Protein AF-A0A662HIX4-F1 (afdb_monomer)

pLDDT: mean 90.44, std 9.07, range [55.31, 98.0]

Structure (mmCIF, N/CA/C/O backbone):
data_AF-A0A662HIX4-F1
#
_entry.id   AF-A0A662HIX4-F1
#
loop_
_atom_site.group_PDB
_atom_site.id
_atom_site.type_symbol
_atom_site.label_atom_id
_atom_site.label_alt_id
_atom_site.label_comp_id
_atom_site.label_asym_id
_atom_site.label_entity_id
_atom_site.label_seq_id
_atom_site.pdbx_PDB_ins_code
_atom_site.Cartn_x
_atom_site.Cartn_y
_atom_site.Cartn_z
_atom_site.occupancy
_atom_site.B_iso_or_equiv
_atom_site.auth_seq_id
_atom_site.auth_comp_id
_atom_site.auth_asym_id
_atom_site.auth_atom_id
_atom_site.pdbx_PDB_model_num
ATOM 1 N N . MET A 1 1 ? 12.449 20.680 -3.182 1.00 55.31 1 MET A N 1
ATOM 2 C CA . MET A 1 1 ? 11.489 19.599 -3.503 1.00 55.31 1 MET A CA 1
ATOM 3 C C . MET A 1 1 ? 11.935 18.354 -2.744 1.00 55.31 1 MET A C 1
ATOM 5 O O . MET A 1 1 ? 13.122 18.072 -2.771 1.00 55.31 1 MET A O 1
ATOM 9 N N . GLY A 1 2 ? 11.055 17.697 -1.982 1.00 75.56 2 GLY A N 1
ATOM 10 C CA . GLY A 1 2 ? 11.418 16.530 -1.155 1.00 75.56 2 GLY A CA 1
ATOM 11 C C . GLY A 1 2 ? 11.200 15.188 -1.867 1.00 75.56 2 GLY A C 1
ATOM 12 O O . GLY A 1 2 ? 10.543 15.155 -2.905 1.00 75.56 2 GLY A O 1
ATOM 13 N N . PHE A 1 3 ? 11.687 14.090 -1.272 1.00 73.81 3 PHE A N 1
ATOM 14 C CA . PHE A 1 3 ? 11.625 12.711 -1.800 1.00 73.81 3 PHE A CA 1
ATOM 15 C C . PHE A 1 3 ? 10.237 12.314 -2.339 1.00 73.81 3 PHE A C 1
ATOM 17 O O . PHE A 1 3 ? 10.095 11.925 -3.496 1.00 73.81 3 PHE A O 1
ATOM 24 N N . LYS A 1 4 ? 9.183 12.548 -1.546 1.00 71.38 4 LYS A N 1
ATOM 25 C CA . LYS A 1 4 ? 7.787 12.304 -1.948 1.00 71.38 4 LYS A CA 1
ATOM 26 C C . LYS A 1 4 ? 7.373 13.076 -3.208 1.00 71.38 4 LYS A C 1
ATOM 28 O O . LYS A 1 4 ? 6.657 12.551 -4.052 1.00 71.38 4 LYS A O 1
ATOM 33 N N . GLY A 1 5 ? 7.803 14.332 -3.328 1.00 71.69 5 GLY A N 1
ATOM 34 C CA . GLY A 1 5 ? 7.459 15.181 -4.470 1.00 71.69 5 GLY A CA 1
ATOM 35 C C . GLY A 1 5 ? 8.040 14.650 -5.778 1.00 71.69 5 GLY A C 1
ATOM 36 O O . GLY A 1 5 ? 7.353 14.666 -6.792 1.00 71.69 5 GLY A O 1
ATOM 37 N N . VAL A 1 6 ? 9.265 14.120 -5.731 1.00 74.62 6 VAL A N 1
ATOM 38 C CA . VAL A 1 6 ? 9.921 13.500 -6.890 1.00 74.62 6 VAL A CA 1
ATOM 39 C C . VAL A 1 6 ? 9.189 12.224 -7.307 1.00 74.62 6 VAL A C 1
ATOM 41 O O . VAL A 1 6 ? 8.868 12.073 -8.479 1.00 74.62 6 VAL A O 1
ATOM 44 N N . HIS A 1 7 ? 8.846 11.349 -6.357 1.00 75.00 7 HIS A N 1
ATOM 45 C CA . HIS A 1 7 ? 8.122 10.105 -6.653 1.00 75.00 7 HIS A CA 1
ATOM 46 C C . HIS A 1 7 ? 6.725 10.355 -7.228 1.00 75.00 7 HIS A C 1
ATOM 48 O O . HIS A 1 7 ? 6.336 9.674 -8.170 1.00 75.00 7 HIS A O 1
ATOM 54 N N . ASN A 1 8 ? 5.997 11.351 -6.710 1.00 73.81 8 ASN A N 1
ATOM 55 C CA . ASN A 1 8 ? 4.708 11.754 -7.278 1.00 73.81 8 ASN A CA 1
ATOM 56 C C . ASN A 1 8 ? 4.854 12.149 -8.749 1.00 73.81 8 ASN A C 1
ATOM 58 O O . ASN A 1 8 ? 4.129 11.641 -9.592 1.00 73.81 8 ASN A O 1
ATOM 62 N N . ILE A 1 9 ? 5.816 13.025 -9.051 1.00 77.12 9 ILE A N 1
ATOM 63 C CA . ILE A 1 9 ? 6.052 13.500 -10.415 1.00 77.12 9 ILE A CA 1
ATOM 64 C C . ILE A 1 9 ? 6.416 12.330 -11.330 1.00 77.12 9 ILE A C 1
ATOM 66 O O . ILE A 1 9 ? 5.808 12.171 -12.381 1.00 77.12 9 ILE A O 1
ATOM 70 N N . LEU A 1 10 ? 7.370 11.491 -10.921 1.00 74.75 10 LEU A N 1
ATOM 71 C CA . LEU A 1 10 ? 7.814 10.350 -11.721 1.00 74.75 10 LEU A CA 1
ATOM 72 C C . LEU A 1 10 ? 6.666 9.368 -11.996 1.00 74.75 10 LEU A C 1
ATOM 74 O O . LEU A 1 10 ? 6.421 9.034 -13.154 1.00 74.75 10 LEU A O 1
ATOM 78 N N . ARG A 1 11 ? 5.901 8.977 -10.972 1.00 84.12 11 ARG A N 1
ATOM 79 C CA . ARG A 1 11 ? 4.722 8.117 -11.144 1.00 84.12 11 ARG A CA 1
ATOM 80 C C . ARG A 1 11 ? 3.704 8.748 -12.097 1.00 84.12 11 ARG A C 1
ATOM 82 O O . ARG A 1 11 ? 3.209 8.069 -12.990 1.00 84.12 11 ARG A O 1
ATOM 89 N N . ASP A 1 12 ? 3.411 10.037 -11.934 1.00 81.50 12 ASP A N 1
ATOM 90 C CA . ASP A 1 12 ? 2.420 10.745 -12.752 1.00 81.50 12 ASP A CA 1
ATOM 91 C C . ASP A 1 12 ? 2.877 10.901 -14.222 1.00 81.50 12 ASP A C 1
ATOM 93 O O . ASP A 1 12 ? 2.038 10.996 -15.116 1.00 81.50 12 ASP A O 1
ATOM 97 N N . PHE A 1 13 ? 4.188 10.850 -14.493 1.00 84.56 13 PHE A N 1
ATOM 98 C CA . PHE A 1 13 ? 4.771 10.771 -15.842 1.00 84.56 13 PHE A CA 1
ATOM 99 C C . PHE A 1 13 ? 4.896 9.337 -16.397 1.00 84.56 13 PHE A C 1
ATOM 101 O O . PHE A 1 13 ? 5.376 9.164 -17.517 1.00 84.56 13 PHE A O 1
ATOM 108 N N . GLY A 1 14 ? 4.458 8.315 -15.655 1.00 80.81 14 GLY A N 1
ATOM 109 C CA . GLY A 1 14 ? 4.439 6.920 -16.107 1.00 80.81 14 GLY A CA 1
ATOM 110 C C . GLY A 1 14 ? 5.594 6.044 -15.612 1.00 80.81 14 GLY A C 1
ATOM 111 O O . GLY A 1 14 ? 5.685 4.886 -16.017 1.00 80.81 14 GLY A O 1
ATOM 112 N N . TYR A 1 15 ? 6.454 6.543 -14.720 1.00 86.25 15 TYR A N 1
ATOM 113 C CA . TYR A 1 15 ? 7.474 5.732 -14.037 1.00 86.25 15 TYR A CA 1
ATOM 114 C C . TYR A 1 15 ? 6.836 4.972 -12.867 1.00 86.25 15 TYR A C 1
ATOM 116 O O . TYR A 1 15 ? 6.935 5.360 -11.701 1.00 86.25 15 TYR A O 1
ATOM 124 N N . PHE A 1 16 ? 6.083 3.921 -13.196 1.00 88.19 16 PHE A N 1
ATOM 125 C CA . PHE A 1 16 ? 5.252 3.186 -12.237 1.00 88.19 16 PHE A CA 1
ATOM 126 C C . PHE A 1 16 ? 6.021 2.234 -11.312 1.00 88.19 16 PHE A C 1
ATOM 128 O O . PHE A 1 16 ? 5.431 1.672 -10.392 1.00 88.19 16 PHE A O 1
ATOM 135 N N . ASP A 1 17 ? 7.328 2.089 -11.495 1.00 86.69 17 ASP A N 1
ATOM 136 C CA . ASP A 1 17 ? 8.241 1.447 -10.544 1.00 86.69 17 ASP A CA 1
ATOM 137 C C . ASP A 1 17 ? 8.466 2.298 -9.274 1.00 86.69 17 ASP A C 1
ATOM 139 O O . ASP A 1 17 ? 8.927 1.804 -8.233 1.00 86.69 17 ASP A O 1
ATOM 143 N N . MET A 1 18 ? 8.080 3.577 -9.335 1.00 85.56 18 MET A N 1
ATOM 144 C CA . MET A 1 18 ? 8.142 4.534 -8.237 1.00 85.56 18 MET A CA 1
ATOM 145 C C . MET A 1 18 ? 6.798 4.627 -7.507 1.00 85.56 18 MET A C 1
ATOM 147 O O . MET A 1 18 ? 5.766 4.909 -8.110 1.00 85.56 18 MET A O 1
ATOM 151 N N . ALA A 1 19 ? 6.819 4.464 -6.180 1.00 87.94 19 ALA A N 1
ATOM 152 C CA . ALA A 1 19 ? 5.642 4.619 -5.322 1.00 87.94 19 ALA A CA 1
ATOM 153 C C . ALA A 1 19 ? 5.899 5.646 -4.195 1.00 87.94 19 ALA A C 1
ATOM 155 O O . ALA A 1 19 ? 6.861 5.493 -3.432 1.00 87.94 19 ALA A O 1
ATOM 156 N N . PRO A 1 20 ? 5.105 6.726 -4.099 1.00 84.81 20 PRO A N 1
ATOM 157 C CA . PRO A 1 20 ? 5.200 7.729 -3.040 1.00 84.81 20 PRO A CA 1
ATOM 158 C C . PRO A 1 20 ? 4.443 7.317 -1.766 1.00 84.81 20 PRO A C 1
ATOM 160 O O . PRO A 1 20 ? 3.309 7.722 -1.548 1.00 84.81 20 PRO A O 1
ATOM 163 N N . ILE A 1 21 ? 5.111 6.625 -0.845 1.00 89.19 21 ILE A N 1
ATOM 164 C CA . ILE A 1 21 ? 4.495 6.255 0.438 1.00 89.19 21 ILE A CA 1
ATOM 165 C C . ILE A 1 21 ? 4.203 7.488 1.314 1.00 89.19 21 ILE A C 1
ATOM 167 O O . ILE A 1 21 ? 5.113 8.237 1.690 1.00 89.19 21 ILE A O 1
ATOM 171 N N . ASP A 1 22 ? 2.944 7.658 1.721 1.00 88.25 22 ASP A N 1
ATOM 172 C CA . ASP A 1 22 ? 2.513 8.626 2.724 1.00 88.25 22 ASP A CA 1
ATOM 173 C C . ASP A 1 22 ? 1.660 8.010 3.852 1.00 88.25 22 ASP A C 1
ATOM 175 O O . ASP A 1 22 ? 1.673 6.804 4.097 1.00 88.25 22 ASP A O 1
ATOM 179 N N . ILE A 1 23 ? 1.000 8.849 4.655 1.00 92.75 23 ILE A N 1
ATOM 180 C CA . ILE A 1 23 ? 0.173 8.395 5.777 1.00 92.75 23 ILE A CA 1
ATOM 181 C C . ILE A 1 23 ? -0.997 7.497 5.339 1.00 92.75 23 ILE A C 1
ATOM 183 O O . ILE A 1 23 ? -1.410 6.630 6.112 1.00 92.75 23 ILE A O 1
ATOM 187 N N . HIS A 1 24 ? -1.532 7.696 4.136 1.00 93.94 24 HIS A N 1
ATOM 188 C CA . HIS A 1 24 ? -2.607 6.903 3.554 1.00 93.94 24 HIS A CA 1
ATOM 189 C C . HIS A 1 24 ? -2.126 5.478 3.279 1.00 93.94 24 HIS A C 1
ATOM 191 O O . HIS A 1 24 ? -2.711 4.526 3.801 1.00 93.94 24 HIS A O 1
ATOM 197 N N . GLU A 1 25 ? -1.012 5.334 2.565 1.00 94.88 25 GLU A N 1
ATOM 198 C CA . GLU A 1 25 ? -0.441 4.040 2.196 1.00 94.88 25 GLU A CA 1
ATOM 199 C C . GLU A 1 25 ? 0.064 3.306 3.431 1.00 94.88 25 GLU A C 1
ATOM 201 O O . GLU A 1 25 ? -0.275 2.143 3.634 1.00 94.88 25 GLU A O 1
ATOM 206 N N . ARG A 1 26 ? 0.786 3.992 4.328 1.00 95.69 26 ARG A N 1
ATOM 207 C CA . ARG A 1 26 ? 1.261 3.391 5.587 1.00 95.69 26 ARG A CA 1
ATOM 208 C C . ARG A 1 26 ? 0.116 2.795 6.394 1.00 95.69 26 ARG A C 1
ATOM 210 O O . ARG A 1 26 ? 0.206 1.662 6.860 1.00 95.69 26 ARG A O 1
ATOM 217 N N . ARG A 1 27 ? -0.978 3.545 6.542 1.00 95.69 27 ARG A N 1
ATOM 218 C CA . ARG A 1 27 ? -2.161 3.087 7.274 1.00 95.69 27 ARG A CA 1
ATOM 219 C C . ARG A 1 27 ? -2.822 1.904 6.580 1.00 95.69 27 ARG A C 1
ATOM 221 O O . ARG A 1 27 ? -3.181 0.947 7.261 1.00 95.69 27 ARG A O 1
ATOM 228 N N . PHE A 1 28 ? -2.991 1.970 5.263 1.00 97.12 28 PHE A N 1
ATOM 229 C CA . PHE A 1 28 ? -3.590 0.890 4.489 1.00 97.12 28 PHE A CA 1
ATOM 230 C C . PHE A 1 28 ? -2.769 -0.398 4.605 1.00 97.12 28 PHE A C 1
ATOM 232 O O . PHE A 1 28 ? -3.310 -1.431 4.996 1.00 97.12 28 PHE A O 1
ATOM 239 N N . LEU A 1 29 ? -1.462 -0.323 4.341 1.00 97.31 29 LEU A N 1
ATOM 240 C CA . LEU A 1 29 ? -0.548 -1.466 4.376 1.00 97.31 29 LEU A CA 1
ATOM 241 C C . LEU A 1 29 ? -0.479 -2.089 5.773 1.00 97.31 29 LEU A C 1
ATOM 243 O O . LEU A 1 29 ? -0.459 -3.310 5.904 1.00 97.31 29 LEU A O 1
ATOM 247 N N . PHE A 1 30 ? -0.484 -1.267 6.824 1.00 95.81 30 PHE A N 1
ATOM 248 C CA . PHE A 1 30 ? -0.475 -1.771 8.195 1.00 95.81 30 PHE A CA 1
ATOM 249 C C . PHE A 1 30 ? -1.802 -2.437 8.574 1.00 95.81 30 PHE A C 1
ATOM 251 O O . PHE A 1 30 ? -1.804 -3.552 9.084 1.00 95.81 30 PHE A O 1
ATOM 258 N N . ARG A 1 31 ? -2.943 -1.793 8.286 1.00 96.75 31 ARG A N 1
ATOM 259 C CA . ARG A 1 31 ? -4.272 -2.324 8.640 1.00 96.75 31 ARG A CA 1
ATOM 260 C C . ARG A 1 31 ? -4.611 -3.619 7.914 1.00 96.75 31 ARG A C 1
ATOM 262 O O . ARG A 1 31 ? -5.194 -4.515 8.511 1.00 96.75 31 ARG A O 1
ATOM 269 N N . THR A 1 32 ? -4.270 -3.705 6.635 1.00 97.12 32 THR A N 1
ATOM 270 C CA . THR A 1 32 ? -4.536 -4.902 5.825 1.00 97.12 32 THR A CA 1
ATOM 271 C C . THR A 1 32 ? -3.605 -6.061 6.167 1.00 97.12 32 THR A C 1
ATOM 273 O O . THR A 1 32 ? -3.905 -7.190 5.810 1.00 97.12 32 THR A O 1
ATOM 276 N N . GLY A 1 33 ? -2.499 -5.809 6.874 1.00 96.50 33 GLY A N 1
ATOM 277 C CA . GLY A 1 33 ? -1.490 -6.822 7.175 1.00 96.50 33 GLY A CA 1
ATOM 278 C C . GLY A 1 33 ? -0.403 -6.960 6.114 1.00 96.50 33 GLY A C 1
ATOM 279 O O . GLY A 1 33 ? 0.563 -7.687 6.335 1.00 96.50 33 GLY A O 1
ATOM 280 N N . ILE A 1 34 ? -0.495 -6.226 5.001 1.00 97.25 34 ILE A N 1
ATOM 281 C CA . ILE A 1 34 ? 0.516 -6.243 3.937 1.00 97.25 34 ILE A CA 1
ATOM 282 C C . ILE A 1 34 ? 1.895 -5.872 4.499 1.00 97.25 34 ILE A C 1
ATOM 284 O O . ILE A 1 34 ? 2.883 -6.555 4.245 1.00 97.25 34 ILE A O 1
ATOM 288 N N . ALA A 1 35 ? 1.959 -4.832 5.331 1.00 97.06 35 ALA A N 1
ATOM 289 C CA . ALA A 1 35 ? 3.199 -4.397 5.968 1.00 97.06 35 ALA A CA 1
ATOM 290 C C . ALA A 1 35 ? 3.819 -5.485 6.866 1.00 97.06 35 ALA A C 1
ATOM 292 O O . ALA A 1 35 ? 5.037 -5.594 6.940 1.00 97.06 35 ALA A O 1
ATOM 293 N N . LEU A 1 36 ? 2.986 -6.292 7.533 1.00 94.00 36 LEU A N 1
ATOM 294 C CA . LEU A 1 36 ? 3.434 -7.367 8.424 1.00 94.00 36 LEU A CA 1
ATOM 295 C C . LEU A 1 36 ? 3.913 -8.597 7.647 1.00 94.00 36 LEU A C 1
ATOM 297 O O . LEU A 1 36 ? 4.876 -9.236 8.055 1.00 94.00 36 LEU A O 1
ATOM 301 N N . ARG A 1 37 ? 3.234 -8.933 6.546 1.00 96.31 37 ARG A N 1
ATOM 302 C CA . ARG A 1 37 ? 3.515 -10.137 5.756 1.00 96.31 37 ARG A CA 1
ATOM 303 C C . ARG A 1 37 ? 4.666 -9.954 4.769 1.00 96.31 37 ARG A C 1
ATOM 305 O O . ARG A 1 37 ? 5.481 -10.855 4.633 1.00 96.31 37 ARG A O 1
ATOM 312 N N . TYR A 1 38 ? 4.718 -8.809 4.093 1.00 97.62 38 TYR A N 1
ATOM 313 C CA . TYR A 1 38 ? 5.646 -8.563 2.982 1.00 97.62 38 TYR A CA 1
ATOM 314 C C . TYR A 1 38 ? 6.769 -7.583 3.342 1.00 97.62 38 TYR A C 1
ATOM 316 O O . TYR A 1 38 ? 7.670 -7.344 2.534 1.00 97.62 38 TYR A O 1
ATOM 324 N N . GLY A 1 39 ? 6.723 -6.990 4.540 1.00 96.38 39 GLY A N 1
ATOM 325 C CA . GLY A 1 39 ? 7.780 -6.118 5.039 1.00 96.38 39 GLY A CA 1
ATOM 326 C C . GLY A 1 39 ? 9.094 -6.870 5.282 1.00 96.38 39 GLY A C 1
ATOM 327 O O . GLY A 1 39 ? 9.087 -8.063 5.589 1.00 96.38 39 GLY A O 1
ATOM 328 N N . PRO A 1 40 ? 10.247 -6.192 5.155 1.00 94.81 40 PRO A N 1
ATOM 329 C CA . PRO A 1 40 ? 11.542 -6.807 5.416 1.00 94.81 40 PRO A CA 1
ATOM 330 C C . PRO A 1 40 ? 11.664 -7.217 6.891 1.00 94.81 40 PRO A C 1
ATOM 332 O O . PRO A 1 40 ? 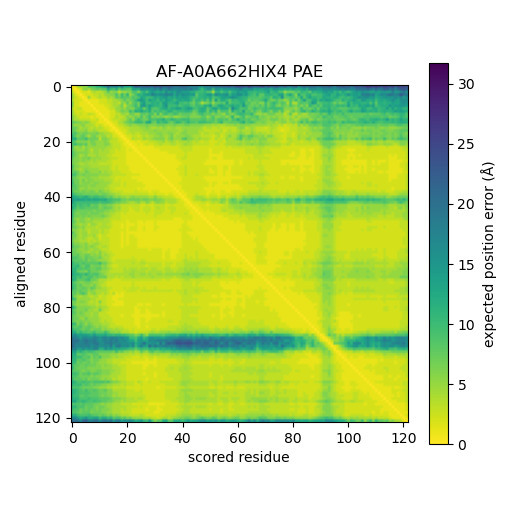11.392 -6.419 7.788 1.00 94.81 40 PRO A O 1
ATOM 335 N N . SER A 1 41 ? 12.141 -8.438 7.146 1.00 90.38 41 SER A N 1
ATOM 336 C CA . SER A 1 41 ? 12.232 -9.029 8.493 1.00 90.38 41 SER A CA 1
ATOM 337 C C . SER A 1 41 ? 13.099 -8.236 9.479 1.00 90.38 41 SER A C 1
ATOM 339 O O . SER A 1 41 ? 12.879 -8.310 10.685 1.00 90.38 41 SER A O 1
ATOM 341 N N . SER A 1 42 ? 14.069 -7.467 8.981 1.00 91.06 42 SER A N 1
ATOM 342 C CA . SER A 1 42 ? 14.970 -6.625 9.775 1.00 91.06 42 SER A CA 1
ATOM 343 C C . SER A 1 42 ? 14.714 -5.121 9.625 1.00 91.06 42 SER A C 1
ATOM 345 O O . SER A 1 42 ? 15.550 -4.324 10.050 1.00 91.06 42 SER A O 1
ATOM 347 N N . GLY A 1 43 ? 13.632 -4.706 8.958 1.00 89.81 43 GLY A N 1
ATOM 348 C CA . GLY A 1 43 ? 13.374 -3.288 8.700 1.00 89.81 43 GLY A CA 1
ATOM 349 C C . GLY A 1 43 ? 12.628 -2.586 9.834 1.00 89.81 43 GLY A C 1
ATOM 350 O O . GLY A 1 43 ? 11.836 -3.195 10.550 1.00 89.81 43 GLY A O 1
ATOM 351 N N . ASP A 1 44 ? 12.857 -1.279 9.974 1.00 91.81 44 ASP A N 1
ATOM 352 C CA . ASP A 1 44 ? 12.157 -0.443 10.951 1.00 91.81 44 ASP A CA 1
ATOM 353 C C . ASP A 1 44 ? 10.822 0.073 10.367 1.00 91.81 44 ASP A C 1
ATOM 355 O O . ASP A 1 44 ? 10.840 0.849 9.409 1.00 91.81 44 ASP A O 1
ATOM 359 N N . PRO A 1 45 ? 9.654 -0.276 10.944 1.00 91.25 45 PRO A N 1
ATOM 360 C CA . PRO A 1 45 ? 8.344 0.188 10.475 1.00 91.25 45 PRO A CA 1
ATOM 361 C C . PRO A 1 45 ? 8.088 1.689 10.709 1.00 91.25 45 PRO A C 1
ATOM 363 O O . PRO A 1 45 ? 7.006 2.200 10.389 1.00 91.25 45 PRO A O 1
ATOM 366 N N . ARG A 1 46 ? 9.043 2.425 11.282 1.00 89.69 46 ARG A N 1
ATOM 367 C CA . ARG A 1 46 ? 9.037 3.894 11.321 1.00 89.69 46 ARG A CA 1
ATOM 368 C C . ARG A 1 46 ? 9.560 4.507 10.023 1.00 89.69 46 ARG A C 1
ATOM 370 O O . ARG A 1 46 ? 9.154 5.624 9.700 1.00 89.69 46 ARG A O 1
ATOM 377 N N . GLU A 1 47 ? 10.375 3.771 9.274 1.00 91.62 47 GLU A N 1
ATOM 378 C CA . GLU A 1 47 ? 11.005 4.227 8.039 1.00 91.62 47 GLU A CA 1
ATOM 379 C C . GLU A 1 47 ? 10.100 4.020 6.822 1.00 91.62 47 GLU A C 1
ATOM 381 O O . GLU A 1 47 ? 9.362 3.039 6.722 1.00 91.62 47 GLU A O 1
ATOM 386 N N . LEU A 1 48 ? 10.161 4.942 5.857 1.00 90.06 48 LEU A N 1
ATOM 387 C CA . LEU A 1 48 ? 9.360 4.852 4.627 1.00 90.06 48 LEU A CA 1
ATOM 388 C C . LEU A 1 48 ? 9.756 3.648 3.765 1.00 90.06 48 LEU A C 1
ATOM 390 O O . LEU A 1 48 ? 8.889 3.010 3.168 1.00 90.06 48 LEU A O 1
ATOM 394 N N . GLU A 1 49 ? 11.047 3.311 3.748 1.00 92.31 49 GLU A N 1
ATOM 395 C CA . GLU A 1 49 ? 11.589 2.220 2.935 1.00 92.31 49 GLU A CA 1
ATOM 396 C C . GLU A 1 49 ? 11.006 0.854 3.321 1.00 92.31 49 GLU A C 1
ATOM 398 O O . GLU A 1 49 ? 10.826 -0.009 2.461 1.00 92.31 49 GLU A O 1
ATOM 403 N N . PHE A 1 50 ? 10.627 0.675 4.592 1.00 95.88 50 PHE A N 1
ATOM 404 C CA . PHE A 1 50 ? 9.947 -0.530 5.064 1.00 95.88 50 PHE A CA 1
ATOM 405 C C . PHE A 1 50 ? 8.635 -0.767 4.303 1.00 95.88 50 PHE A C 1
ATOM 407 O O . PHE A 1 50 ? 8.394 -1.855 3.783 1.00 95.88 50 PHE A O 1
ATOM 414 N N . TYR A 1 51 ? 7.806 0.271 4.183 1.00 96.19 51 TYR A N 1
ATOM 415 C CA . TYR A 1 51 ? 6.514 0.191 3.497 1.00 96.19 51 TYR A CA 1
ATOM 416 C C . TYR A 1 51 ? 6.668 0.118 1.983 1.00 96.19 51 TYR A C 1
ATOM 418 O O . TYR A 1 51 ? 5.901 -0.590 1.335 1.00 96.19 51 TYR A O 1
ATOM 426 N N . LEU A 1 52 ? 7.654 0.823 1.419 1.00 95.38 52 LEU A N 1
ATOM 427 C CA . LEU A 1 52 ? 7.941 0.748 -0.012 1.00 95.38 52 LEU A CA 1
ATOM 428 C C . LEU A 1 52 ? 8.367 -0.671 -0.405 1.00 95.38 52 LEU A C 1
ATOM 430 O O . LEU A 1 52 ? 7.870 -1.216 -1.389 1.00 95.38 52 LEU A O 1
ATOM 434 N N . THR A 1 53 ? 9.236 -1.289 0.397 1.00 96.12 53 THR A N 1
ATOM 435 C CA . THR A 1 53 ? 9.654 -2.684 0.215 1.00 96.12 53 THR A CA 1
ATOM 436 C C . THR A 1 53 ? 8.469 -3.634 0.365 1.00 96.12 53 THR A C 1
ATOM 438 O O . THR A 1 53 ? 8.265 -4.485 -0.498 1.00 96.12 53 THR A O 1
ATOM 441 N N . ALA A 1 54 ? 7.637 -3.449 1.396 1.00 97.75 54 ALA A N 1
ATOM 442 C CA . ALA A 1 54 ? 6.439 -4.263 1.594 1.00 97.75 54 ALA A CA 1
ATOM 443 C C . ALA A 1 54 ? 5.471 -4.182 0.404 1.00 97.75 54 ALA A C 1
ATOM 445 O O . ALA A 1 54 ? 4.977 -5.207 -0.058 1.00 97.75 54 ALA A O 1
ATOM 446 N N . LEU A 1 55 ? 5.227 -2.976 -0.121 1.00 97.81 55 LEU A N 1
ATOM 447 C CA . LEU A 1 55 ? 4.369 -2.775 -1.286 1.00 97.81 55 LEU A CA 1
ATOM 448 C C . LEU A 1 55 ? 4.952 -3.452 -2.532 1.00 97.81 55 LEU A C 1
ATOM 450 O O . LEU A 1 55 ? 4.217 -4.133 -3.240 1.00 97.81 55 LEU A O 1
ATOM 454 N N . ARG A 1 56 ? 6.259 -3.311 -2.786 1.00 97.56 56 ARG A N 1
ATOM 455 C CA . ARG A 1 56 ? 6.939 -3.973 -3.915 1.00 97.56 56 ARG A CA 1
ATOM 456 C C . ARG A 1 56 ? 6.824 -5.493 -3.842 1.00 97.56 56 ARG A C 1
ATOM 458 O O . ARG A 1 56 ? 6.464 -6.119 -4.833 1.00 97.56 56 ARG A O 1
ATOM 465 N N . ASN A 1 57 ? 7.088 -6.067 -2.672 1.00 97.88 57 ASN A N 1
ATOM 466 C CA . ASN A 1 57 ? 6.976 -7.506 -2.448 1.00 97.88 57 ASN A CA 1
ATOM 467 C C . ASN A 1 57 ? 5.533 -7.986 -2.645 1.00 97.88 57 ASN A C 1
ATOM 469 O O . ASN A 1 57 ? 5.306 -8.929 -3.393 1.00 97.88 57 ASN A O 1
ATOM 473 N N . PHE A 1 58 ? 4.551 -7.276 -2.081 1.00 97.81 58 PHE A N 1
ATOM 474 C CA . PHE A 1 58 ? 3.133 -7.571 -2.297 1.00 97.81 58 PHE A CA 1
ATOM 475 C C . PHE A 1 58 ? 2.745 -7.542 -3.778 1.00 97.81 58 PHE A C 1
ATOM 477 O O . PHE A 1 58 ? 2.096 -8.466 -4.258 1.00 97.81 58 PHE A O 1
ATOM 484 N N . CYS A 1 59 ? 3.174 -6.516 -4.519 1.00 98.00 59 CYS A N 1
ATOM 485 C CA . CYS A 1 59 ? 2.920 -6.436 -5.955 1.00 98.00 59 CYS A CA 1
ATOM 486 C C . CYS A 1 59 ? 3.489 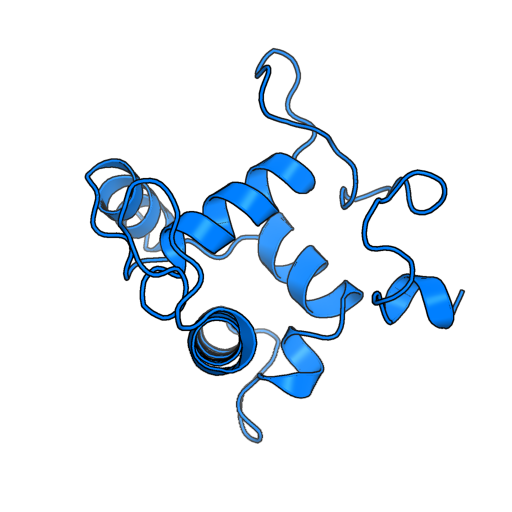-7.669 -6.664 1.00 98.00 59 CYS A C 1
ATOM 488 O O . CYS A 1 59 ? 2.769 -8.388 -7.352 1.00 98.00 59 CYS A O 1
ATOM 490 N N . LYS A 1 60 ? 4.771 -7.953 -6.443 1.00 98.00 60 LYS A N 1
ATOM 491 C CA . LYS A 1 60 ? 5.480 -9.036 -7.120 1.00 98.00 60 LYS A CA 1
ATOM 492 C C . LYS A 1 60 ? 4.933 -10.427 -6.795 1.00 98.00 60 LYS A C 1
ATOM 494 O O . LYS A 1 60 ? 4.940 -11.298 -7.663 1.00 98.00 60 LYS A O 1
ATOM 499 N N . GLU A 1 61 ? 4.515 -10.652 -5.556 1.00 98.00 61 GLU A N 1
ATOM 500 C CA . GLU A 1 61 ? 4.059 -11.961 -5.084 1.00 98.00 61 GLU A CA 1
ATOM 501 C C . GLU A 1 61 ? 2.576 -12.203 -5.378 1.00 98.00 61 GLU A C 1
ATOM 503 O O . GLU A 1 61 ? 2.220 -13.302 -5.795 1.00 98.00 61 GLU A O 1
ATOM 508 N N . GLU A 1 62 ? 1.725 -11.186 -5.222 1.00 97.31 62 GLU A N 1
ATOM 509 C CA . GLU A 1 62 ? 0.264 -11.350 -5.279 1.00 97.31 62 GLU A CA 1
ATOM 510 C C . GLU A 1 62 ? -0.373 -10.766 -6.545 1.00 97.31 62 GLU A C 1
ATOM 512 O O . GLU A 1 62 ? -1.452 -11.199 -6.951 1.00 97.31 62 GLU A O 1
ATOM 517 N N . LEU A 1 63 ? 0.266 -9.778 -7.182 1.00 96.81 63 LEU A N 1
ATOM 518 C CA . LEU A 1 63 ? -0.303 -9.047 -8.323 1.00 96.81 63 LEU A CA 1
ATOM 519 C C . LEU A 1 63 ? 0.392 -9.336 -9.657 1.00 96.81 63 LEU A C 1
ATOM 521 O O . LEU A 1 63 ? -0.029 -8.812 -10.689 1.00 96.81 63 LEU A O 1
ATOM 525 N N . ARG A 1 64 ? 1.420 -10.188 -9.673 1.00 97.31 64 ARG A N 1
ATOM 526 C CA . ARG A 1 64 ? 2.108 -10.575 -10.908 1.00 97.31 64 ARG A CA 1
ATOM 527 C C . ARG A 1 64 ? 1.147 -11.221 -11.905 1.00 97.31 64 ARG A C 1
ATOM 529 O O . ARG A 1 64 ? 0.433 -12.166 -11.576 1.00 97.31 64 ARG A O 1
ATOM 536 N N . GLY A 1 65 ? 1.173 -10.736 -13.143 1.00 96.69 65 GLY A N 1
ATOM 537 C CA . GLY A 1 65 ? 0.304 -11.198 -14.225 1.00 96.69 65 GLY A CA 1
ATOM 538 C C . GLY A 1 65 ? -1.089 -10.562 -14.227 1.00 96.69 65 GLY A C 1
ATOM 539 O O . GLY A 1 65 ? -1.826 -10.739 -15.198 1.00 96.69 65 GLY A O 1
ATOM 540 N N . TYR A 1 66 ? -1.449 -9.780 -13.204 1.00 96.56 66 TYR A N 1
ATOM 541 C CA . TYR A 1 66 ? -2.633 -8.929 -13.258 1.00 96.56 66 TYR A CA 1
ATOM 542 C C . TYR A 1 66 ? -2.280 -7.641 -13.986 1.00 96.56 66 TYR A C 1
ATOM 544 O O . TYR A 1 66 ? -1.438 -6.869 -13.536 1.00 96.56 66 TYR A O 1
ATOM 552 N N . THR A 1 67 ? -2.937 -7.394 -15.116 1.00 95.38 67 THR A N 1
ATOM 553 C CA . THR A 1 67 ? -2.630 -6.233 -15.952 1.00 95.38 67 THR A CA 1
ATOM 554 C C . THR A 1 67 ? -3.703 -5.158 -15.862 1.00 95.38 67 THR A C 1
ATOM 556 O O . THR A 1 67 ? -4.890 -5.460 -16.003 1.00 95.38 67 THR A O 1
ATOM 559 N N . LEU A 1 68 ? -3.293 -3.895 -15.753 1.00 90.56 68 LEU A N 1
ATOM 560 C CA . LEU A 1 68 ? -4.157 -2.728 -15.925 1.00 90.56 68 LEU A CA 1
ATOM 561 C C . LEU A 1 68 ? -3.651 -1.907 -17.112 1.00 90.56 68 LEU A C 1
ATOM 563 O O . LEU A 1 68 ? -2.502 -1.481 -17.118 1.00 90.56 68 LEU A O 1
ATOM 567 N N . LEU A 1 69 ? -4.494 -1.704 -18.131 1.00 89.38 69 LEU A N 1
ATOM 568 C CA . LEU A 1 69 ? -4.105 -1.019 -19.377 1.00 89.38 69 LEU A CA 1
ATOM 569 C C . LEU A 1 69 ? -2.835 -1.614 -20.029 1.00 89.38 69 LEU A C 1
ATOM 571 O O . LEU A 1 69 ? -2.030 -0.896 -20.611 1.00 89.38 69 LEU A O 1
ATOM 575 N N . GLY A 1 70 ? -2.649 -2.935 -19.916 1.00 92.50 70 GLY A N 1
ATOM 576 C CA . GLY A 1 70 ? -1.479 -3.647 -20.444 1.00 92.50 70 GLY A CA 1
ATOM 577 C C . GLY A 1 70 ? -0.224 -3.590 -19.565 1.00 92.50 70 GLY A C 1
ATOM 578 O O . GLY A 1 70 ? 0.795 -4.156 -19.949 1.00 92.50 70 GLY A O 1
ATOM 579 N N . ILE A 1 71 ? -0.285 -2.951 -18.393 1.00 93.31 71 ILE A N 1
ATOM 580 C CA . ILE A 1 71 ? 0.830 -2.852 -17.443 1.00 93.31 71 ILE A CA 1
ATOM 581 C C . ILE A 1 71 ? 0.654 -3.908 -16.353 1.00 93.31 71 ILE A C 1
ATOM 583 O O . ILE A 1 71 ? -0.389 -3.934 -15.700 1.00 93.31 71 ILE A O 1
ATOM 587 N N . ASP A 1 72 ? 1.659 -4.765 -16.154 1.00 96.31 72 ASP A N 1
ATOM 588 C CA . ASP A 1 72 ? 1.680 -5.766 -15.079 1.00 96.31 72 ASP A CA 1
ATOM 589 C C . ASP A 1 72 ? 1.828 -5.077 -13.715 1.00 96.31 72 ASP A C 1
ATOM 591 O O . ASP A 1 72 ? 2.815 -4.385 -13.451 1.00 96.31 72 ASP A O 1
ATOM 595 N N . LEU A 1 73 ? 0.839 -5.267 -12.843 1.00 96.69 73 LEU A N 1
ATOM 596 C CA . LEU A 1 73 ? 0.826 -4.687 -11.504 1.00 96.69 73 LEU A CA 1
ATOM 597 C C . LEU A 1 73 ? 1.928 -5.256 -10.607 1.00 96.69 73 LEU A C 1
ATOM 599 O O . LEU A 1 73 ? 2.315 -4.584 -9.652 1.00 96.69 73 LEU A O 1
ATOM 603 N N . GLY A 1 74 ? 2.476 -6.431 -10.927 1.00 97.19 74 GLY A N 1
ATOM 604 C CA . GLY A 1 74 ? 3.605 -7.013 -10.208 1.00 97.19 74 GLY A CA 1
ATOM 605 C C . GLY A 1 74 ? 4.890 -6.191 -10.279 1.00 97.19 74 GLY A C 1
ATOM 606 O O . GLY A 1 74 ? 5.694 -6.234 -9.352 1.00 97.19 74 GLY A O 1
ATOM 607 N N . GLU A 1 75 ? 5.041 -5.387 -11.330 1.00 95.31 75 GLU A N 1
ATOM 608 C CA . GLU A 1 75 ? 6.211 -4.533 -11.571 1.00 95.31 75 GLU A CA 1
ATOM 609 C C . GLU A 1 75 ? 5.863 -3.032 -11.496 1.00 95.31 75 GLU A C 1
ATOM 611 O O . GLU A 1 75 ? 6.708 -2.177 -11.755 1.00 95.31 75 GLU A O 1
ATOM 616 N N . ALA A 1 76 ? 4.621 -2.691 -11.128 1.00 96.06 76 ALA A N 1
ATOM 617 C CA . ALA A 1 76 ? 4.098 -1.323 -11.150 1.00 96.06 76 ALA A CA 1
ATOM 618 C C . ALA A 1 76 ? 3.519 -0.871 -9.788 1.00 96.06 76 ALA A C 1
ATOM 620 O O . ALA A 1 76 ? 2.345 -0.482 -9.708 1.00 96.06 76 ALA A O 1
ATOM 621 N N . PRO A 1 77 ? 4.316 -0.870 -8.698 1.00 96.12 77 PRO A N 1
ATOM 622 C CA . PRO A 1 77 ? 3.858 -0.469 -7.365 1.00 96.12 77 PRO A CA 1
ATOM 623 C C . PRO A 1 77 ? 3.294 0.958 -7.310 1.00 96.12 77 PRO A C 1
ATOM 625 O O . PRO A 1 77 ? 2.446 1.238 -6.468 1.00 96.12 77 PRO A O 1
ATOM 628 N N . GLY A 1 78 ? 3.705 1.857 -8.206 1.00 94.06 78 GLY A N 1
ATOM 629 C CA . GLY A 1 78 ? 3.162 3.210 -8.321 1.00 94.06 78 GLY A CA 1
ATOM 630 C C . GLY A 1 78 ? 1.684 3.244 -8.719 1.00 94.06 78 GLY A C 1
ATOM 631 O O . GLY A 1 78 ? 0.934 4.087 -8.233 1.00 94.06 78 GLY A O 1
ATOM 632 N N . ILE A 1 79 ? 1.224 2.304 -9.551 1.00 93.44 79 ILE A N 1
ATOM 633 C CA . ILE A 1 79 ? -0.206 2.183 -9.879 1.00 93.44 79 ILE A CA 1
ATOM 634 C C . ILE A 1 79 ? -0.981 1.701 -8.650 1.00 93.44 79 ILE A C 1
ATOM 636 O O . ILE A 1 79 ? -2.043 2.236 -8.330 1.00 93.44 79 ILE A O 1
ATOM 640 N N . VAL A 1 80 ? -0.438 0.712 -7.938 1.00 95.31 80 VAL A N 1
ATOM 641 C CA . VAL A 1 80 ? -1.069 0.140 -6.740 1.00 95.31 80 VAL A CA 1
ATOM 642 C C . VAL A 1 80 ? -1.149 1.176 -5.617 1.00 95.31 80 VAL A C 1
ATOM 644 O O . VAL A 1 80 ? -2.195 1.323 -4.988 1.00 95.31 80 VAL A O 1
ATOM 647 N N . ASP A 1 81 ? -0.091 1.960 -5.425 1.00 94.19 81 ASP A N 1
ATOM 648 C CA . ASP A 1 81 ? -0.068 3.140 -4.560 1.00 94.19 81 ASP A CA 1
ATOM 649 C C . ASP A 1 81 ? -1.199 4.122 -4.896 1.00 94.19 81 ASP A C 1
ATOM 651 O O . ASP A 1 81 ? -1.969 4.492 -4.013 1.00 94.19 81 ASP A O 1
ATOM 655 N N . LEU A 1 82 ? -1.384 4.480 -6.171 1.00 91.31 82 LEU A N 1
ATOM 656 C CA . LEU A 1 82 ? -2.451 5.397 -6.574 1.00 91.31 82 LEU A CA 1
ATOM 657 C C . LEU A 1 82 ? -3.848 4.839 -6.257 1.00 91.31 82 LEU A C 1
ATOM 659 O O . LEU A 1 82 ? -4.732 5.591 -5.834 1.00 91.31 82 LEU A O 1
ATOM 663 N N . ILE A 1 83 ? -4.050 3.530 -6.429 1.00 92.44 83 ILE A N 1
ATOM 664 C CA . ILE A 1 83 ? -5.296 2.846 -6.056 1.00 92.44 83 ILE A CA 1
ATOM 665 C C . ILE A 1 83 ? -5.512 2.940 -4.540 1.00 92.44 83 ILE A C 1
ATOM 667 O O . ILE A 1 83 ? -6.590 3.351 -4.099 1.00 92.44 83 ILE A O 1
ATOM 671 N N . ILE A 1 84 ? -4.487 2.618 -3.743 1.00 95.06 84 ILE A N 1
ATOM 672 C CA . ILE A 1 84 ? -4.519 2.705 -2.275 1.00 95.06 84 ILE A CA 1
ATOM 673 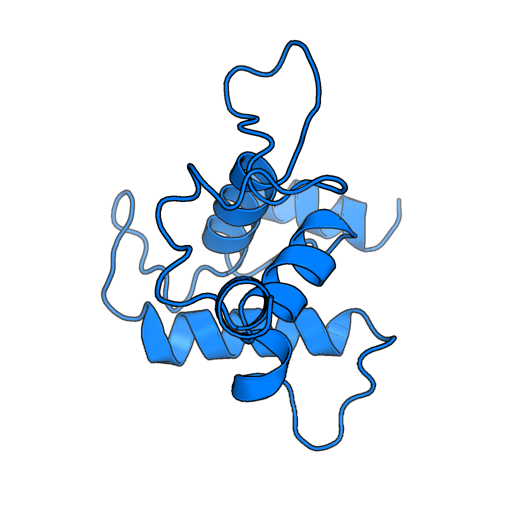C C . ILE A 1 84 ? -4.831 4.135 -1.822 1.00 95.06 84 ILE A C 1
ATOM 675 O O . ILE A 1 84 ? -5.692 4.341 -0.955 1.00 95.06 84 ILE A O 1
ATOM 679 N N . TRP A 1 85 ? -4.182 5.123 -2.433 1.00 92.81 85 TRP A N 1
ATOM 680 C CA . TRP A 1 85 ? -4.386 6.534 -2.148 1.00 92.81 85 TRP A CA 1
ATOM 681 C C . TRP A 1 85 ? -5.831 6.952 -2.432 1.00 92.81 85 TRP A C 1
ATOM 683 O O . TRP A 1 85 ? -6.500 7.502 -1.553 1.00 92.81 85 TRP A O 1
ATOM 693 N N . CYS A 1 86 ? -6.361 6.632 -3.620 1.00 91.25 86 CYS A N 1
ATOM 694 C CA . CYS A 1 86 ? -7.752 6.922 -3.990 1.00 91.25 86 CYS A CA 1
ATOM 695 C C . CYS A 1 86 ? -8.744 6.261 -3.022 1.00 91.25 86 CYS A C 1
ATOM 697 O O . CYS A 1 86 ? -9.741 6.866 -2.616 1.00 91.25 86 CYS A O 1
ATOM 699 N N . PHE A 1 87 ? -8.449 5.032 -2.603 1.00 93.88 87 PHE A N 1
ATOM 700 C CA . PHE A 1 87 ? -9.265 4.281 -1.656 1.00 93.88 87 PHE A CA 1
ATOM 701 C C . PHE A 1 87 ? -9.262 4.887 -0.242 1.00 93.88 87 PHE A C 1
ATOM 703 O O . PHE A 1 87 ? -10.260 4.802 0.480 1.00 93.88 87 PHE A O 1
ATOM 710 N N . SER A 1 88 ? -8.161 5.525 0.157 1.00 94.75 88 SER A N 1
ATOM 711 C CA . SER A 1 88 ? -7.920 5.991 1.530 1.00 94.75 88 SER A CA 1
ATOM 712 C C . SER A 1 88 ? -8.149 7.492 1.735 1.00 94.75 88 SER A C 1
ATOM 714 O O . SER A 1 88 ? -8.440 7.922 2.855 1.00 94.75 88 SER A O 1
ATOM 716 N N . CYS A 1 89 ? -8.005 8.306 0.691 1.00 92.69 89 CYS A N 1
ATOM 717 C CA . CYS A 1 89 ? -8.094 9.760 0.775 1.00 92.69 89 CYS A CA 1
ATOM 718 C C . CYS A 1 89 ? -9.544 10.250 0.944 1.00 92.69 89 CYS A C 1
ATOM 720 O O . CYS A 1 89 ? -10.483 9.645 0.431 1.00 92.69 89 CYS A O 1
ATOM 722 N N . THR A 1 90 ? -9.718 11.375 1.646 1.00 88.62 90 THR A N 1
ATOM 723 C CA . THR A 1 90 ? -11.014 12.022 1.941 1.00 88.62 90 THR A CA 1
ATOM 724 C C . THR A 1 90 ? -11.107 13.444 1.383 1.00 88.62 90 THR A C 1
ATOM 726 O O . THR A 1 90 ? -11.926 14.230 1.848 1.00 88.62 90 THR A O 1
ATOM 729 N N . LYS A 1 91 ? -10.241 13.821 0.434 1.00 83.06 91 LYS A N 1
ATOM 730 C CA . LYS A 1 91 ? -10.238 15.182 -0.121 1.00 83.06 91 LYS A CA 1
ATOM 731 C C . LYS A 1 91 ? -11.534 15.457 -0.885 1.00 83.06 91 LYS A C 1
ATOM 733 O O . LYS A 1 91 ? -11.794 14.827 -1.909 1.00 83.06 91 LYS A O 1
ATOM 738 N N . GLU A 1 92 ? -12.303 16.426 -0.398 1.00 62.69 92 GLU A N 1
ATOM 739 C CA . GLU A 1 92 ? -13.499 16.936 -1.068 1.00 62.69 92 GLU A CA 1
ATOM 740 C C . GLU A 1 92 ? -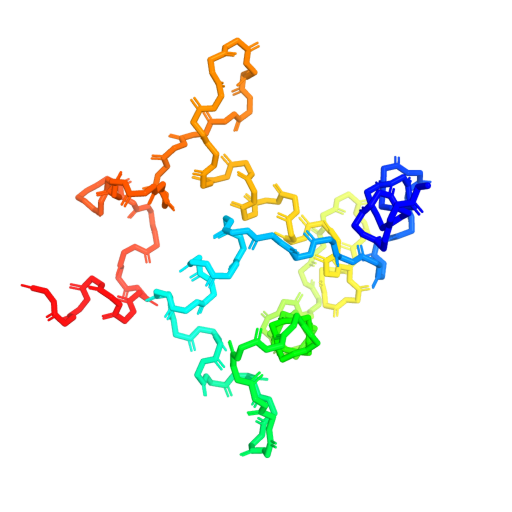13.149 17.513 -2.452 1.00 62.69 92 GLU A C 1
ATOM 742 O O . GLU A 1 92 ? -12.081 18.096 -2.648 1.00 62.69 92 GLU A O 1
ATOM 747 N N . GLY A 1 93 ? -14.033 17.312 -3.434 1.00 60.78 93 GLY A N 1
ATOM 748 C CA . GLY A 1 93 ? -13.878 17.843 -4.795 1.00 60.78 93 GLY A CA 1
ATOM 749 C C . GLY A 1 93 ? -13.006 17.021 -5.755 1.00 60.78 93 GLY A C 1
ATOM 750 O O . GLY A 1 93 ? -12.897 17.385 -6.922 1.00 60.78 93 GLY A O 1
ATOM 751 N N . LYS A 1 94 ? -12.408 15.900 -5.321 1.00 62.28 94 LYS A N 1
ATOM 752 C CA . LYS A 1 94 ? -11.772 14.926 -6.226 1.00 62.28 94 LYS A CA 1
ATOM 753 C C . LYS A 1 94 ? -12.638 13.675 -6.352 1.00 62.28 94 LYS A C 1
ATOM 755 O O . LYS A 1 94 ? -12.692 12.876 -5.422 1.00 62.28 94 LYS A O 1
ATOM 760 N N . GLU A 1 95 ? -13.243 13.469 -7.522 1.00 60.97 95 GLU A N 1
ATOM 761 C CA . GLU A 1 95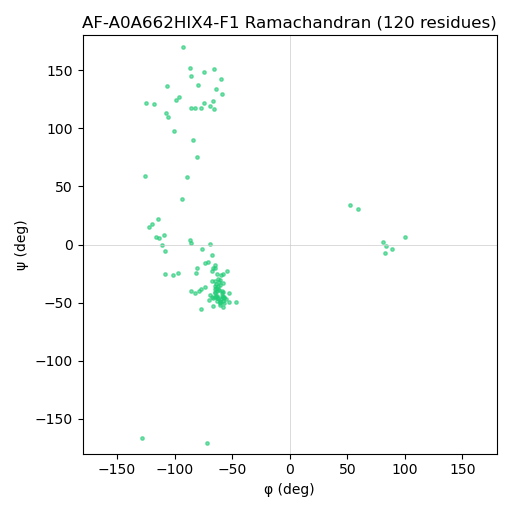 ? -14.179 12.360 -7.811 1.00 60.97 95 GLU A CA 1
ATOM 762 C C . GLU A 1 95 ? -13.613 10.954 -7.517 1.00 60.97 95 GLU A C 1
ATOM 764 O O . GLU A 1 95 ? -14.356 10.004 -7.254 1.00 60.97 95 GLU A O 1
ATOM 769 N N . ALA A 1 96 ? -12.284 10.814 -7.507 1.00 74.50 96 ALA A N 1
ATOM 770 C CA . ALA A 1 96 ? -11.602 9.550 -7.248 1.00 74.50 96 ALA A CA 1
ATOM 771 C C . ALA A 1 96 ? -11.477 9.175 -5.754 1.00 74.50 96 ALA A C 1
ATOM 773 O O . ALA A 1 96 ? -11.282 7.999 -5.447 1.00 74.50 96 ALA A O 1
ATOM 774 N N . CYS A 1 97 ? -11.587 10.125 -4.815 1.00 87.50 97 CYS A N 1
ATOM 775 C CA . CYS A 1 97 ? -11.375 9.861 -3.385 1.00 87.50 97 CYS A CA 1
ATOM 776 C C . CYS A 1 97 ? -12.584 9.144 -2.764 1.00 87.50 97 CYS A C 1
ATOM 778 O O . CYS A 1 97 ? -13.683 9.694 -2.721 1.00 87.50 97 CYS A O 1
ATOM 780 N N . LYS A 1 98 ? -12.396 7.919 -2.257 1.00 88.75 98 LYS A N 1
ATOM 781 C CA . LYS A 1 98 ? -13.483 7.111 -1.665 1.00 88.75 98 LYS A CA 1
ATOM 782 C C . LYS A 1 98 ? -13.557 7.193 -0.140 1.00 88.75 98 LYS A C 1
ATOM 784 O O . LYS A 1 98 ? -14.622 6.966 0.436 1.00 88.75 98 LYS A O 1
ATOM 789 N N . GLY A 1 99 ? -12.446 7.507 0.526 1.00 93.56 99 GLY A N 1
ATOM 790 C CA . GLY A 1 99 ? -12.383 7.628 1.983 1.00 93.56 99 GLY A CA 1
ATOM 791 C C . GLY A 1 99 ? -12.765 6.350 2.738 1.00 93.56 99 GLY A C 1
ATOM 792 O O . GLY A 1 99 ? -13.314 6.441 3.834 1.00 93.56 99 GLY A O 1
ATOM 793 N N . ILE A 1 100 ? -12.519 5.169 2.162 1.00 95.69 100 ILE A N 1
ATOM 794 C CA . ILE A 1 100 ? -12.871 3.879 2.773 1.00 95.69 100 ILE A CA 1
ATOM 795 C C . ILE A 1 100 ? -11.873 3.521 3.872 1.00 95.69 100 ILE A C 1
ATOM 797 O O . ILE A 1 100 ? -12.270 3.337 5.020 1.00 95.69 100 ILE A O 1
ATOM 801 N N . CYS A 1 101 ? -10.573 3.484 3.560 1.00 96.50 101 CYS A N 1
ATOM 802 C CA . CYS A 1 101 ? -9.514 3.221 4.546 1.00 96.50 101 CYS A CA 1
ATOM 803 C C . CYS A 1 101 ? -8.933 4.523 5.134 1.00 96.50 101 CYS A C 1
ATOM 805 O O . CYS A 1 101 ? -7.726 4.672 5.337 1.00 96.50 101 CYS A O 1
ATOM 807 N N . SER A 1 102 ? -9.802 5.504 5.393 1.00 95.25 102 SER A N 1
ATOM 808 C CA . SER A 1 102 ? -9.396 6.820 5.892 1.00 95.25 102 SER A CA 1
ATOM 809 C C . SER A 1 102 ? -8.937 6.785 7.360 1.00 95.25 102 SER A C 1
ATOM 811 O O . SER A 1 102 ? -8.725 5.715 7.933 1.00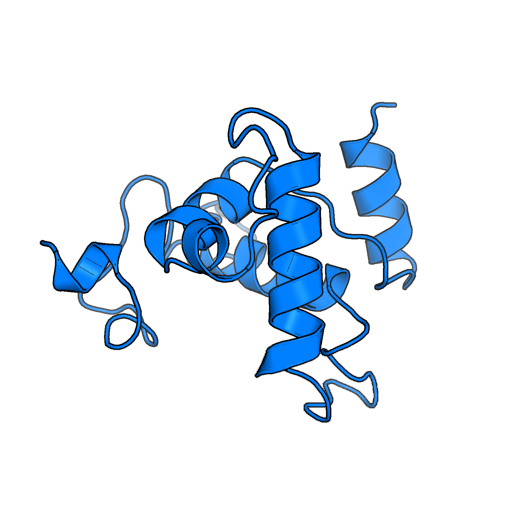 95.25 102 SER A O 1
ATOM 813 N N . ALA A 1 103 ? -8.719 7.947 7.988 1.00 94.56 103 ALA A N 1
ATOM 814 C CA . ALA A 1 103 ? -8.373 7.989 9.413 1.00 94.56 103 ALA A CA 1
ATOM 815 C C . ALA A 1 103 ? -9.477 7.328 10.248 1.00 94.56 103 ALA A C 1
ATOM 817 O O . ALA A 1 103 ? -9.170 6.482 11.087 1.00 94.56 103 ALA A O 1
ATOM 818 N N . ASP A 1 104 ? -10.726 7.621 9.886 1.00 94.62 104 ASP A N 1
ATOM 819 C CA . ASP A 1 104 ? -11.936 6.953 10.345 1.00 94.62 104 ASP A CA 1
ATOM 820 C C . ASP A 1 104 ? -12.417 5.955 9.264 1.00 94.62 104 ASP A C 1
ATOM 822 O O . ASP A 1 104 ? -12.958 6.367 8.229 1.00 94.62 104 ASP A O 1
ATOM 826 N N . PRO A 1 105 ? -12.100 4.650 9.385 1.00 95.81 105 PRO A N 1
ATOM 827 C CA . PRO A 1 105 ? -12.339 3.691 8.316 1.00 95.81 105 PRO A CA 1
ATOM 828 C C . PRO A 1 105 ? -13.793 3.224 8.260 1.00 95.81 105 PRO A C 1
ATOM 830 O O . PRO A 1 105 ? -14.386 2.818 9.259 1.00 95.81 105 PRO A O 1
ATOM 833 N N . LYS A 1 106 ? -14.329 3.136 7.043 1.00 95.94 106 LYS A N 1
ATOM 834 C CA . LYS A 1 106 ? -15.686 2.647 6.768 1.00 95.94 106 LYS A CA 1
ATOM 835 C C . LYS A 1 106 ? -15.691 1.128 6.554 1.00 95.94 106 LYS A C 1
ATOM 837 O O . LYS A 1 106 ? -16.083 0.639 5.498 1.00 95.94 106 LYS A O 1
ATOM 842 N N . CYS A 1 107 ? -15.220 0.367 7.546 1.00 96.31 107 CYS A N 1
ATOM 843 C CA . CYS A 1 107 ? -15.007 -1.086 7.430 1.00 96.31 107 CYS A CA 1
ATOM 844 C C . CYS A 1 107 ? -16.272 -1.881 7.059 1.00 96.31 107 CYS A C 1
ATOM 846 O O . CYS A 1 107 ? -16.171 -2.860 6.324 1.00 96.31 107 CYS A O 1
ATOM 848 N N . GLY A 1 108 ? -17.455 -1.448 7.513 1.00 94.75 108 GLY A N 1
ATOM 849 C CA . GLY A 1 108 ? -18.725 -2.125 7.214 1.00 94.75 108 GLY A CA 1
ATOM 850 C C . GLY A 1 108 ? -19.125 -2.106 5.733 1.00 94.75 108 GLY A C 1
ATOM 851 O O . GLY A 1 108 ? -19.904 -2.949 5.309 1.00 94.75 108 GLY A O 1
ATOM 852 N N . ILE A 1 109 ? -18.569 -1.183 4.941 1.00 95.31 109 ILE A N 1
ATOM 853 C CA . ILE A 1 109 ? -18.792 -1.091 3.487 1.00 95.31 109 ILE A CA 1
ATOM 854 C C . ILE A 1 109 ? -17.505 -1.324 2.683 1.00 95.31 109 ILE A C 1
ATOM 856 O O . ILE A 1 109 ? -17.471 -1.096 1.475 1.00 95.31 109 ILE A O 1
ATOM 860 N N . CYS A 1 110 ? -16.412 -1.705 3.346 1.00 96.38 110 CYS A N 1
ATOM 861 C CA . CYS A 1 110 ? -15.128 -1.892 2.691 1.00 96.38 110 CYS A CA 1
ATOM 862 C C . CYS A 1 110 ? -15.152 -3.198 1.874 1.00 96.38 110 CYS A C 1
ATOM 864 O O . CYS A 1 110 ? -15.344 -4.258 2.468 1.00 96.38 110 CYS A O 1
ATOM 866 N N . PRO A 1 111 ? -14.913 -3.164 0.547 1.00 94.81 111 PRO A N 1
ATOM 867 C CA . PRO A 1 111 ? -15.010 -4.351 -0.312 1.00 94.81 111 PRO A CA 1
ATOM 868 C C . PRO A 1 111 ? -13.979 -5.444 0.006 1.00 94.81 111 PRO A C 1
ATOM 870 O O . PRO A 1 111 ? -14.155 -6.590 -0.392 1.00 94.81 111 PRO A O 1
ATOM 873 N N . ILE A 1 112 ? -12.913 -5.098 0.729 1.00 94.19 112 ILE A N 1
ATOM 874 C CA . ILE A 1 112 ? -11.814 -6.000 1.097 1.00 94.19 112 ILE A CA 1
ATOM 875 C C . ILE A 1 112 ? -11.751 -6.244 2.613 1.00 94.19 112 ILE A C 1
ATOM 877 O O . ILE A 1 112 ? -10.697 -6.547 3.163 1.00 94.19 112 ILE A O 1
ATOM 881 N N . ASN A 1 113 ? -12.856 -6.041 3.338 1.00 94.56 113 ASN A N 1
ATOM 882 C CA . ASN A 1 11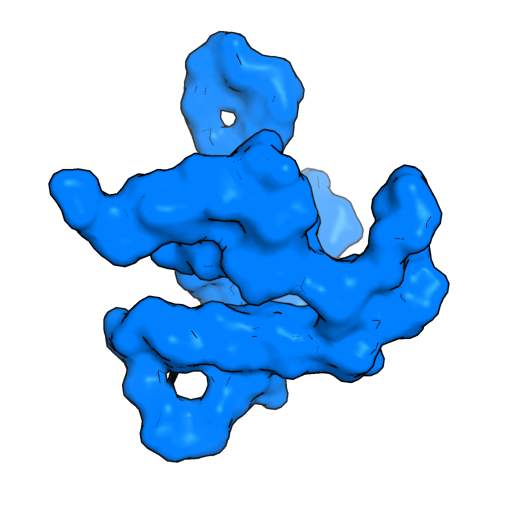3 ? -12.870 -6.223 4.794 1.00 94.56 113 ASN A CA 1
ATOM 883 C C . ASN A 1 113 ? -12.569 -7.672 5.220 1.00 94.56 113 ASN A C 1
ATOM 885 O O . ASN A 1 113 ? -11.860 -7.870 6.198 1.00 94.56 113 ASN A O 1
ATOM 889 N N . HIS A 1 114 ? -13.026 -8.653 4.445 1.00 93.06 114 HIS A N 1
ATOM 890 C CA . HIS A 1 114 ? -12.849 -10.087 4.678 1.00 93.06 114 HIS A CA 1
ATOM 891 C C . HIS A 1 114 ? -11.401 -10.586 4.550 1.00 93.06 114 HIS A C 1
ATOM 893 O O . HIS A 1 114 ? -11.147 -11.746 4.838 1.00 93.06 114 HIS A O 1
ATOM 899 N N . CYS A 1 115 ? -10.476 -9.751 4.070 1.00 92.00 115 CYS A N 1
ATOM 900 C CA . CYS A 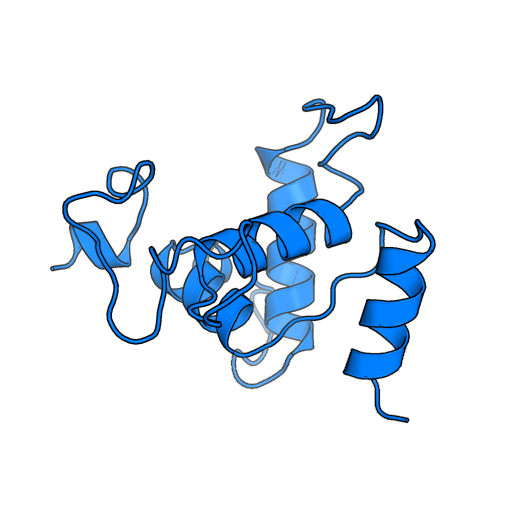1 115 ? -9.050 -10.070 3.986 1.00 92.00 115 CYS A CA 1
ATOM 901 C C . CYS A 1 115 ? -8.187 -9.058 4.760 1.00 92.00 115 CYS A C 1
ATOM 903 O O . CYS A 1 115 ? -6.987 -8.939 4.520 1.00 92.00 115 CYS A O 1
ATOM 905 N N . CYS A 1 116 ? -8.800 -8.254 5.634 1.00 96.12 116 CYS A N 1
ATOM 906 C CA . CYS A 1 116 ? -8.140 -7.170 6.348 1.00 96.12 116 CYS A CA 1
ATOM 907 C C . CYS A 1 116 ? -7.956 -7.538 7.821 1.00 96.12 116 CYS A C 1
ATOM 909 O O . CYS A 1 116 ? -8.927 -7.554 8.578 1.00 96.12 116 CYS A O 1
ATOM 911 N N . ILE A 1 117 ? -6.700 -7.714 8.248 1.00 95.88 117 ILE A N 1
ATOM 912 C CA . ILE A 1 117 ? -6.356 -8.062 9.639 1.00 95.88 117 ILE A CA 1
ATOM 913 C C . ILE A 1 117 ? -6.993 -7.091 10.647 1.00 95.88 117 ILE A C 1
ATOM 915 O O . ILE A 1 117 ? -7.538 -7.506 11.665 1.00 95.88 117 ILE A O 1
ATOM 919 N N . TYR A 1 118 ? -6.984 -5.785 10.367 1.00 95.75 118 TYR A N 1
ATOM 920 C CA . TYR A 1 118 ? -7.596 -4.784 11.246 1.00 95.75 118 TYR A CA 1
ATOM 921 C C . TYR A 1 118 ? -9.106 -4.975 11.439 1.00 95.75 118 TYR A C 1
ATOM 923 O O . TYR A 1 118 ? -9.626 -4.600 12.485 1.00 95.75 118 TYR A O 1
ATOM 931 N N . TYR A 1 119 ? -9.820 -5.488 10.433 1.00 95.56 119 TYR A N 1
ATOM 932 C CA . TYR A 1 119 ? -11.252 -5.760 10.555 1.00 95.56 119 TYR A CA 1
ATOM 933 C C . TYR A 1 119 ? -11.513 -7.064 11.308 1.00 95.56 119 TYR A C 1
ATOM 935 O O . TYR A 1 119 ? -12.404 -7.095 12.144 1.00 95.56 119 TYR A O 1
ATOM 943 N N . GLU A 1 120 ? -10.718 -8.103 11.049 1.00 93.00 120 GLU A N 1
ATOM 944 C CA . GLU A 1 120 ? -10.853 -9.407 11.712 1.00 93.00 120 GLU A CA 1
ATOM 945 C C . GLU A 1 120 ? -10.571 -9.355 13.219 1.00 93.00 120 GLU A C 1
ATOM 947 O O . GLU A 1 120 ? -11.154 -10.115 13.985 1.00 93.00 120 GLU A O 1
ATOM 952 N N . LEU A 1 121 ? -9.682 -8.458 13.653 1.00 91.06 121 LEU A N 1
ATOM 953 C CA . LEU A 1 121 ? -9.313 -8.293 15.063 1.00 91.06 121 LEU A CA 1
ATOM 954 C C . LEU A 1 121 ? -10.234 -7.341 15.848 1.00 91.06 121 LEU A C 1
ATOM 956 O O . LEU A 1 121 ? -9.927 -7.027 17.001 1.00 91.06 121 LEU A O 1
ATOM 960 N N . ARG A 1 122 ? -11.298 -6.823 15.229 1.00 76.69 122 ARG A N 1
ATOM 961 C CA . ARG A 1 122 ? -12.160 -5.774 15.787 1.00 76.69 122 ARG A CA 1
ATOM 962 C C . ARG A 1 122 ? -13.503 -6.323 16.248 1.00 76.69 122 ARG A C 1
ATOM 964 O O . ARG A 1 122 ? -13.974 -5.818 17.290 1.00 76.69 122 ARG A O 1
#

Radius of gyration: 14.05 Å; Cα contacts (8 Å, |Δi|>4): 186; chains: 1; bounding box: 34×32×36 Å

Secondary structure (DSSP, 8-state):
--HHHHHHHHHHTT-TT-----HHHHHHHHHHSHHHHHS-TT--TTSHHHHHHHHHHHIIIIITT-EETTEEGGG-HHHHHHHHHHHH---TT-TT---SSSSS--GGG-TTGGG-HHHHT-

Foldseek 3Di:
DDPLVVLVVCVVVPVLLGARDDPLQLLQCVQLCLLVPQFDPPDDSVDPVRSSRSLLSCQLPPQAPPDDVNHRSNNGSNVVNVLSCLDCDDDPPDPSRNNQSYVDHVLVPDPCNVSTNNNVVD

Nearest PDB structures (foldseek):
  7mjt-assembly1_C  TM=2.013E-01  e=5.074E+00  Streptomyces lividans

Sequence (122 aa):
MGFKGVHNILRDFGYFDMAPIDIHERRFLFRTGIALRYGPSSGDPRELEFYLTALRNFCKEELRGYTLLGIDLGEAPGIVDLIIWCFSCTKEGKEACKGICSADPKCGICPINHCCIYYELR

Mean predicted aligned error: 4.63 Å

Solvent-accessible surface area (backbone atoms only — not comparable to full-atom values): 6652 Å² total; per-residue (Å²): 136,53,75,56,57,53,27,46,51,40,28,77,74,65,42,25,74,33,52,57,82,46,74,46,43,53,49,43,32,52,39,41,35,45,37,75,72,37,27,56,95,85,53,54,87,87,44,69,64,26,51,52,45,7,46,44,43,43,19,47,73,75,29,52,84,44,62,59,97,83,42,46,34,24,66,19,36,19,56,53,44,52,52,45,38,27,38,14,33,73,58,83,94,46,95,68,41,6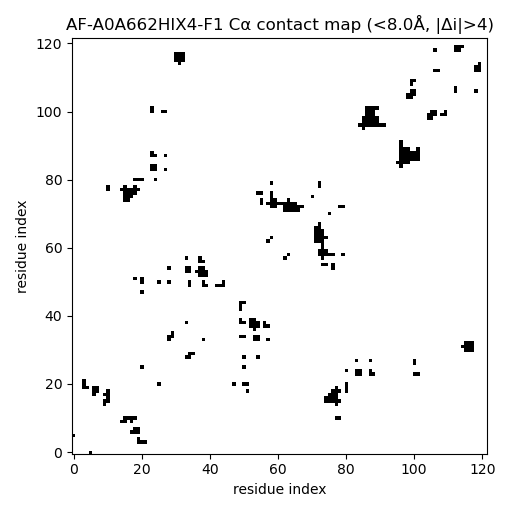3,29,35,54,26,98,73,56,42,58,95,77,37,94,60,36,96,70,17,50,54,57,74,78,104